Protein AF-K0EP58-F1 (afdb_monomer_lite)

Sequence (173 aa):
MACLAAGVLALSAVGYHMVEAPSSTAAATSECKDGTGKVTIKAKGDSFIGTAELTDRFTNFDDNEDCVDTGANGTSGPIKSTESADGKSCVLTAKVDKANGQAPDGAETTEAGDIEVTVPLDGGPAKAKASGKNDNGEQVTATAVINGLQMTDCTTIPTGTFTATKVNASIEK

Secondary structure (DSSP, 8-state):
---HHHHHHHHHHHHHHHHHS-TTS--SEEEEEEEEEEEEEEEETTEEEEEEEE-S-EE-TTT--EEE-TT-EEEE---EEEE-TTSSEEEEEEEEEEEESS--TTPPP---EEEEEEEETTSPPEEEEEEEE-TT-PEEEEEEEEES---SSSS----EEEEEEEEEEEEE-

Organism: Nocardia brasiliensis (strain ATCC 700358 / HUJEG-1) (NCBI:txid1133849)

pLDDT: mean 71.37, std 19.11, range [32.03, 95.62]

Radius of gyration: 15.25 Å; chains: 1; bounding box: 41×37×44 Å

Structure (mmCIF, N/CA/C/O backbone):
data_AF-K0EP58-F1
#
_entry.id   AF-K0EP58-F1
#
loop_
_atom_site.group_PDB
_atom_site.id
_atom_site.type_symbol
_atom_site.label_atom_id
_atom_site.label_alt_id
_atom_site.label_comp_id
_atom_site.label_asym_id
_atom_site.label_entity_id
_atom_site.label_seq_id
_atom_site.pdbx_PDB_ins_code
_atom_site.Cartn_x
_atom_site.Cartn_y
_atom_site.Cartn_z
_atom_site.occupancy
_atom_site.B_iso_or_equiv
_atom_site.auth_seq_id
_atom_site.auth_comp_id
_atom_site.auth_asym_id
_atom_site.auth_atom_id
_atom_site.pdbx_PDB_model_num
ATOM 1 N N . MET A 1 1 ? -10.577 -2.499 2.574 1.00 35.09 1 MET A N 1
ATOM 2 C CA . MET A 1 1 ? -9.191 -2.939 2.527 1.00 35.09 1 MET A CA 1
ATOM 3 C C . MET A 1 1 ? -8.883 -3.021 1.077 1.00 35.09 1 MET A C 1
ATOM 5 O O . MET A 1 1 ? -9.048 -4.111 0.593 1.00 35.09 1 MET A O 1
ATOM 9 N N . ALA A 1 2 ? -8.607 -1.976 0.281 1.00 35.00 2 ALA A N 1
ATOM 10 C CA . ALA A 1 2 ? -8.017 -0.634 0.403 1.00 35.00 2 ALA A CA 1
ATOM 11 C C . ALA A 1 2 ? -6.496 -0.439 0.515 1.00 35.00 2 ALA A C 1
ATOM 13 O O . ALA A 1 2 ? -6.033 0.688 0.435 1.00 35.00 2 ALA A O 1
ATOM 14 N N . CYS A 1 3 ? -5.719 -1.469 0.790 1.00 35.78 3 CYS A N 1
ATOM 15 C CA . CYS A 1 3 ? -4.555 -1.283 1.644 1.00 35.78 3 CYS A CA 1
ATOM 16 C C . CYS A 1 3 ? -3.249 -1.348 0.891 1.00 35.78 3 CYS A C 1
ATOM 18 O O . CYS A 1 3 ? -2.468 -0.403 0.859 1.00 35.78 3 CYS A O 1
ATOM 20 N N . LEU A 1 4 ? -3.018 -2.498 0.280 1.00 47.25 4 LEU A N 1
ATOM 21 C CA . LEU A 1 4 ? -1.661 -2.869 -0.082 1.00 47.25 4 LEU A CA 1
ATOM 22 C C . LEU A 1 4 ? -1.201 -2.183 -1.346 1.00 47.25 4 LEU A C 1
ATOM 24 O O . LEU A 1 4 ? -0.016 -1.978 -1.572 1.00 47.25 4 LEU A O 1
ATOM 28 N N . ALA A 1 5 ? -2.164 -1.686 -2.096 1.00 43.97 5 ALA A N 1
ATOM 29 C CA . ALA A 1 5 ? -1.843 -0.886 -3.222 1.00 43.97 5 ALA A CA 1
ATOM 30 C C . ALA A 1 5 ? -1.188 0.442 -2.830 1.00 43.97 5 ALA A C 1
ATOM 32 O O . ALA A 1 5 ? -0.241 0.767 -3.500 1.00 43.97 5 ALA A O 1
ATOM 33 N N . ALA A 1 6 ? -1.499 1.149 -1.731 1.00 40.94 6 ALA A N 1
ATOM 34 C CA . ALA A 1 6 ? -0.802 2.422 -1.433 1.00 40.94 6 ALA A CA 1
ATOM 35 C C . ALA A 1 6 ? 0.719 2.246 -1.263 1.00 40.94 6 ALA A C 1
ATOM 37 O O . ALA A 1 6 ? 1.508 3.076 -1.707 1.00 40.94 6 ALA A O 1
ATOM 38 N N . GLY A 1 7 ? 1.118 1.136 -0.637 1.00 46.09 7 GLY A N 1
ATOM 39 C CA . GLY A 1 7 ? 2.516 0.745 -0.533 1.00 46.09 7 GLY A CA 1
ATOM 40 C C . GLY A 1 7 ? 3.112 0.387 -1.896 1.00 46.09 7 GLY A C 1
ATOM 41 O O . GLY A 1 7 ? 4.194 0.860 -2.230 1.00 46.09 7 GLY A O 1
ATOM 42 N N . VAL A 1 8 ? 2.367 -0.363 -2.716 1.00 51.50 8 VAL A N 1
ATOM 43 C CA . VAL A 1 8 ? 2.734 -0.619 -4.119 1.00 51.50 8 VAL A CA 1
ATOM 44 C C . VAL A 1 8 ? 2.803 0.672 -4.928 1.00 51.50 8 VAL A C 1
ATOM 46 O O . VAL A 1 8 ? 3.648 0.758 -5.784 1.00 51.50 8 VAL A O 1
ATOM 49 N N . LEU A 1 9 ? 1.969 1.667 -4.645 1.00 48.25 9 LEU A N 1
ATOM 50 C CA . LEU A 1 9 ? 1.853 2.972 -5.297 1.00 48.25 9 LEU A CA 1
ATOM 51 C C . LEU A 1 9 ? 3.150 3.760 -5.132 1.00 48.25 9 LEU A C 1
ATOM 53 O O . LEU A 1 9 ? 3.710 4.268 -6.093 1.00 48.25 9 LEU A O 1
ATOM 57 N N . ALA A 1 10 ? 3.646 3.806 -3.899 1.00 48.66 10 ALA A N 1
ATOM 58 C CA . ALA A 1 10 ? 4.910 4.436 -3.558 1.00 48.66 10 ALA A CA 1
ATOM 59 C C . ALA A 1 10 ? 6.122 3.615 -4.045 1.00 48.66 10 ALA A C 1
ATOM 61 O O . ALA A 1 10 ? 7.096 4.199 -4.510 1.00 48.66 10 ALA A O 1
ATOM 62 N N . LEU A 1 11 ? 6.055 2.277 -4.015 1.00 47.41 11 LEU A N 1
ATOM 63 C CA . LEU A 1 11 ? 7.078 1.413 -4.624 1.00 47.41 11 LEU A CA 1
ATOM 64 C C . LEU A 1 11 ? 7.098 1.502 -6.150 1.00 47.41 11 LEU A C 1
ATOM 66 O O . LEU A 1 11 ? 8.169 1.516 -6.731 1.00 47.41 11 LEU A O 1
ATOM 70 N N . SER A 1 12 ? 5.943 1.583 -6.805 1.00 48.16 12 SER A N 1
ATOM 71 C CA . SER A 1 12 ? 5.828 1.767 -8.248 1.00 48.16 12 SER A CA 1
ATOM 72 C C . SER A 1 12 ? 6.318 3.141 -8.631 1.00 48.16 12 SER A C 1
ATOM 74 O O . SER A 1 12 ? 7.036 3.267 -9.610 1.00 48.16 12 SER A O 1
ATOM 76 N N . ALA A 1 13 ? 5.989 4.149 -7.822 1.00 44.25 13 ALA A N 1
ATOM 77 C CA . ALA A 1 13 ? 6.493 5.489 -8.003 1.00 44.25 13 ALA A CA 1
ATOM 78 C C . ALA A 1 13 ? 8.034 5.491 -7.971 1.00 44.25 13 ALA A C 1
ATOM 80 O O . ALA A 1 13 ? 8.686 5.878 -8.934 1.00 44.25 13 ALA A O 1
ATOM 81 N N . VAL A 1 14 ? 8.637 4.984 -6.900 1.00 39.69 14 VAL A N 1
ATOM 82 C CA . VAL A 1 14 ? 10.081 5.150 -6.690 1.00 39.69 14 VAL A CA 1
ATOM 83 C C . VAL A 1 14 ? 10.942 4.071 -7.336 1.00 39.69 14 VAL A C 1
ATOM 85 O O . VAL A 1 14 ? 12.072 4.351 -7.720 1.00 39.69 14 VAL A O 1
ATOM 88 N N . GLY A 1 15 ? 10.426 2.859 -7.513 1.00 36.12 15 GLY A N 1
ATOM 89 C CA . GLY A 1 15 ? 11.194 1.712 -7.997 1.00 36.12 15 GLY A CA 1
ATOM 90 C C . GLY A 1 15 ? 11.738 1.847 -9.420 1.00 36.12 15 GLY A C 1
ATOM 91 O O . GLY A 1 15 ? 12.689 1.142 -9.736 1.00 36.12 15 GLY A O 1
ATOM 92 N N . TYR A 1 16 ? 11.191 2.748 -10.248 1.00 35.59 16 TYR A N 1
ATOM 93 C CA . TYR A 1 16 ? 11.559 2.861 -11.667 1.00 35.59 16 TYR A CA 1
ATOM 94 C C . TYR A 1 16 ? 12.117 4.218 -12.068 1.00 35.59 16 TYR A C 1
ATOM 96 O O . TYR A 1 16 ? 13.207 4.272 -12.625 1.00 35.59 16 TYR A O 1
ATOM 104 N N . HIS A 1 17 ? 11.431 5.323 -11.763 1.00 35.72 17 HIS A N 1
ATOM 105 C CA . HIS A 1 17 ? 11.925 6.639 -12.182 1.00 35.72 17 HIS A CA 1
ATOM 106 C 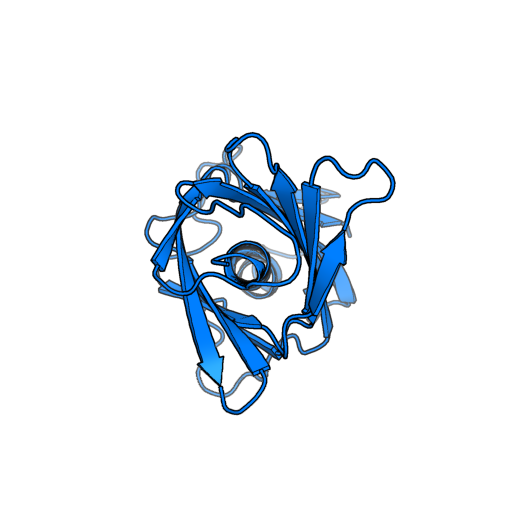C . HIS A 1 17 ? 13.222 7.035 -11.474 1.00 35.72 17 HIS A C 1
ATOM 108 O O . HIS A 1 17 ? 14.095 7.651 -12.078 1.00 35.72 17 HIS A O 1
ATOM 114 N N . MET A 1 18 ? 13.413 6.619 -10.219 1.00 34.16 18 MET A N 1
ATOM 115 C CA . MET A 1 18 ? 14.648 6.939 -9.501 1.00 34.16 18 MET A CA 1
ATOM 116 C C . MET A 1 18 ? 15.845 6.081 -9.939 1.00 34.16 18 MET A C 1
ATOM 118 O O . MET A 1 18 ? 16.967 6.398 -9.561 1.00 34.16 18 MET A O 1
ATOM 122 N N . VAL A 1 19 ? 15.640 5.045 -10.766 1.00 34.06 19 VAL A N 1
ATOM 123 C CA . VAL A 1 19 ? 16.744 4.349 -11.454 1.00 34.06 19 VAL A CA 1
ATOM 124 C C . VAL A 1 19 ? 17.352 5.250 -12.540 1.00 34.06 19 VAL A C 1
ATOM 126 O O . VAL A 1 19 ? 18.546 5.142 -12.816 1.00 34.06 19 VAL A O 1
ATOM 129 N N . GLU A 1 20 ? 16.572 6.178 -13.110 1.00 35.19 20 GLU A N 1
ATOM 130 C CA . GLU A 1 20 ? 17.067 7.166 -14.079 1.00 35.19 20 GLU A CA 1
ATOM 131 C C . GLU A 1 20 ? 17.509 8.493 -13.449 1.00 35.19 20 GLU A C 1
ATOM 133 O O . GLU A 1 20 ? 18.241 9.247 -14.097 1.00 35.19 20 GLU A O 1
ATOM 138 N N . ALA A 1 21 ? 17.140 8.779 -12.192 1.00 34.34 21 ALA A N 1
ATOM 139 C CA . ALA A 1 21 ? 17.715 9.908 -11.463 1.00 34.34 21 ALA A CA 1
ATOM 140 C C . ALA A 1 21 ? 19.247 9.733 -11.450 1.00 34.34 21 ALA A C 1
ATOM 142 O O . ALA A 1 21 ? 19.746 8.700 -10.990 1.00 34.3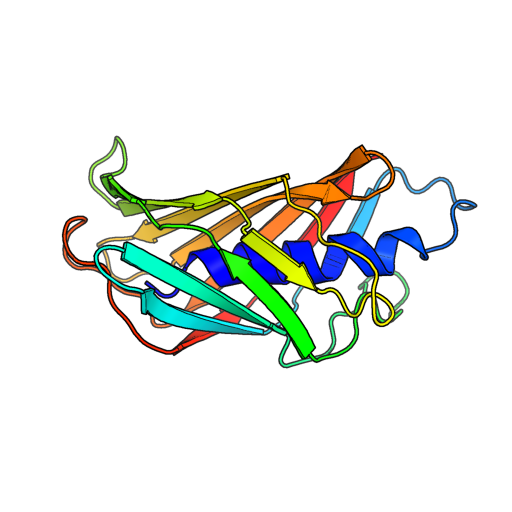4 21 ALA A O 1
ATOM 143 N N . PRO A 1 22 ? 20.008 10.681 -12.030 1.00 32.03 22 PRO A N 1
ATOM 144 C CA . PRO A 1 22 ? 21.342 10.416 -12.538 1.00 32.03 22 PRO A CA 1
ATOM 145 C C . PRO A 1 22 ? 22.222 9.871 -11.424 1.00 32.03 22 PRO A C 1
ATOM 147 O O . PRO A 1 22 ? 22.365 10.475 -10.359 1.00 32.03 22 PRO A O 1
ATOM 150 N N . SER A 1 23 ? 22.865 8.739 -11.694 1.00 36.62 23 SER A N 1
ATOM 151 C CA . SER A 1 23 ? 23.806 8.048 -10.810 1.00 36.62 23 SER A CA 1
ATOM 152 C C . SER A 1 23 ? 25.057 8.877 -10.441 1.00 36.62 23 SER A C 1
ATOM 154 O O . SER A 1 23 ? 26.086 8.308 -10.086 1.00 36.62 23 SER A O 1
ATOM 156 N N . SER A 1 24 ? 25.030 10.210 -10.558 1.00 36.41 24 SER A N 1
ATOM 157 C CA . SER A 1 24 ? 26.191 11.095 -10.461 1.00 36.41 24 SER A CA 1
ATOM 158 C C . SER A 1 24 ? 26.151 12.141 -9.343 1.00 36.41 24 SER A C 1
ATOM 160 O O . SER A 1 24 ? 27.082 12.939 -9.265 1.00 36.41 24 SER A O 1
ATOM 162 N N . THR A 1 25 ? 25.170 12.154 -8.441 1.00 36.50 25 THR A N 1
ATOM 163 C CA . THR A 1 25 ? 25.241 13.003 -7.236 1.00 36.50 25 THR A CA 1
ATOM 164 C C . THR A 1 25 ? 25.089 12.173 -5.966 1.00 36.50 25 THR A C 1
ATOM 166 O O . THR A 1 25 ? 24.187 11.355 -5.812 1.00 36.50 25 THR A O 1
ATOM 169 N N . ALA A 1 26 ? 26.048 12.359 -5.061 1.00 34.53 26 ALA A N 1
ATOM 170 C CA . ALA A 1 26 ? 26.280 11.612 -3.828 1.00 34.53 26 ALA A CA 1
ATOM 171 C C . ALA A 1 26 ? 25.214 11.830 -2.730 1.00 34.53 26 ALA A C 1
ATOM 173 O O . ALA A 1 26 ? 25.544 11.860 -1.544 1.00 34.53 26 ALA A O 1
ATOM 174 N N . ALA A 1 27 ? 23.944 11.999 -3.098 1.00 38.75 27 ALA A N 1
ATOM 175 C CA . ALA A 1 27 ? 22.856 11.913 -2.141 1.00 38.75 27 ALA A CA 1
ATOM 176 C C . ALA A 1 27 ? 22.688 10.435 -1.757 1.00 38.75 27 ALA A C 1
ATOM 178 O O . ALA A 1 27 ? 22.380 9.593 -2.603 1.00 38.75 27 ALA A O 1
ATOM 179 N N . ALA A 1 28 ? 22.965 10.120 -0.488 1.00 47.16 28 ALA A N 1
ATOM 180 C CA . ALA A 1 28 ? 22.816 8.776 0.079 1.00 47.16 28 ALA A CA 1
ATOM 181 C C . ALA A 1 28 ? 21.362 8.280 0.028 1.00 47.16 28 ALA A C 1
ATOM 183 O O . ALA A 1 28 ? 21.108 7.079 0.085 1.00 47.16 28 ALA A O 1
ATOM 184 N N . THR A 1 29 ? 20.424 9.215 -0.099 1.00 54.34 29 THR A N 1
ATOM 185 C CA . THR A 1 29 ? 19.000 8.954 -0.203 1.00 54.34 29 THR A CA 1
ATOM 186 C C . THR A 1 29 ? 18.368 9.919 -1.188 1.00 54.34 29 THR A C 1
ATOM 188 O O . THR A 1 29 ? 18.637 11.120 -1.131 1.00 54.34 29 THR A O 1
ATOM 191 N N . SER A 1 30 ? 17.491 9.405 -2.039 1.00 62.53 30 SER A N 1
ATOM 192 C CA . SER A 1 30 ? 16.540 10.223 -2.790 1.00 62.53 30 SER A CA 1
ATOM 193 C C . SER A 1 30 ? 15.173 10.031 -2.145 1.00 62.53 30 SER A C 1
ATOM 195 O O . SER A 1 30 ? 14.765 8.888 -1.920 1.00 62.53 30 SER A O 1
ATOM 197 N N . GLU A 1 31 ? 14.487 11.121 -1.800 1.00 71.44 31 GLU A N 1
ATOM 198 C CA . GLU A 1 31 ? 13.183 11.091 -1.135 1.00 71.44 31 GLU A CA 1
ATOM 199 C C . GLU A 1 31 ? 12.137 11.833 -1.965 1.00 71.44 31 GLU A C 1
ATOM 201 O O . GLU A 1 31 ? 12.318 12.983 -2.344 1.00 71.44 31 GLU A O 1
ATOM 206 N N . CYS A 1 32 ? 10.999 11.191 -2.178 1.00 71.94 32 CYS A N 1
ATOM 207 C CA . CYS A 1 32 ? 9.824 11.779 -2.800 1.00 71.94 32 CYS A CA 1
ATOM 208 C C . CYS A 1 32 ? 8.717 11.840 -1.753 1.00 71.94 32 CYS A C 1
ATOM 210 O O . CYS A 1 32 ? 8.492 10.857 -1.035 1.00 71.94 32 CYS A O 1
ATOM 212 N N . LYS A 1 33 ? 8.046 12.987 -1.619 1.00 77.94 33 LYS A N 1
ATOM 213 C CA . LYS A 1 33 ? 7.126 13.237 -0.502 1.00 77.94 33 LYS A CA 1
ATOM 214 C C . LYS A 1 33 ? 5.779 13.787 -0.947 1.00 77.94 33 LYS A C 1
ATOM 216 O O . LYS A 1 33 ? 5.649 14.406 -1.993 1.00 77.94 33 LYS A O 1
ATOM 221 N N . ASP A 1 34 ? 4.782 13.534 -0.107 1.00 77.19 34 ASP A N 1
ATOM 222 C CA . ASP A 1 34 ? 3.412 14.046 -0.186 1.00 77.19 34 ASP A CA 1
ATOM 223 C C . ASP A 1 34 ? 2.656 13.779 -1.495 1.00 77.19 34 ASP A C 1
ATOM 225 O O . ASP A 1 34 ? 1.755 14.526 -1.873 1.00 77.19 34 ASP A O 1
ATOM 229 N N . GLY A 1 35 ? 2.928 12.642 -2.134 1.00 76.69 35 GLY A N 1
ATOM 230 C CA . GLY A 1 35 ? 2.120 12.168 -3.250 1.00 76.69 35 GLY A CA 1
ATOM 231 C C . GLY A 1 35 ? 0.684 11.836 -2.831 1.00 76.69 35 GLY A C 1
ATOM 232 O O . GLY A 1 35 ? 0.375 11.557 -1.658 1.00 76.69 35 GLY A O 1
ATOM 233 N N . THR A 1 36 ? -0.203 11.814 -3.820 1.00 82.06 36 THR A N 1
ATOM 234 C CA . THR A 1 36 ? -1.595 11.388 -3.669 1.00 82.06 36 THR A CA 1
ATOM 235 C C . THR A 1 36 ? -1.909 10.288 -4.673 1.00 82.06 36 THR A C 1
ATOM 237 O O . THR A 1 36 ? -1.373 10.222 -5.781 1.00 82.06 36 THR A O 1
ATOM 240 N N . GLY A 1 37 ? -2.800 9.390 -4.281 1.00 83.06 37 GLY A N 1
ATOM 241 C CA . GLY A 1 37 ? -3.192 8.298 -5.146 1.00 83.06 37 GLY A CA 1
ATOM 242 C C . GLY A 1 37 ? -4.514 7.682 -4.757 1.00 83.06 37 GLY A C 1
ATOM 243 O O . GLY A 1 37 ? -5.150 8.021 -3.755 1.00 83.06 37 GLY A O 1
ATOM 244 N N . LYS A 1 38 ? -4.916 6.711 -5.561 1.00 84.88 38 LYS A N 1
ATOM 245 C CA . LYS A 1 38 ? -6.058 5.851 -5.300 1.00 84.88 38 LYS A CA 1
ATOM 246 C C . LYS A 1 38 ? -5.580 4.445 -5.041 1.00 84.88 38 LYS A C 1
ATOM 248 O O . LYS A 1 38 ? -4.737 3.905 -5.749 1.00 84.88 38 LYS A O 1
ATOM 253 N N . VAL A 1 39 ? -6.201 3.826 -4.053 1.00 82.81 39 VAL A N 1
ATOM 254 C CA . VAL A 1 39 ? -6.090 2.398 -3.829 1.00 82.81 39 VAL A CA 1
ATOM 255 C C . VAL A 1 39 ? -7.434 1.755 -4.031 1.00 82.81 39 VAL A C 1
ATOM 257 O O . VAL A 1 39 ? -8.403 2.119 -3.381 1.00 82.81 39 VAL A O 1
ATOM 260 N N . THR A 1 40 ? -7.475 0.733 -4.864 1.00 84.94 40 THR A N 1
ATOM 261 C CA . THR A 1 40 ? -8.633 -0.130 -5.024 1.00 84.94 40 THR A CA 1
ATOM 262 C C . THR A 1 40 ? -8.322 -1.512 -4.484 1.00 84.94 40 THR A C 1
ATOM 264 O O . THR A 1 40 ? -7.229 -2.027 -4.692 1.00 84.94 40 THR A O 1
ATOM 267 N N . ILE A 1 41 ? -9.285 -2.140 -3.812 1.00 80.62 41 ILE A N 1
ATOM 268 C CA . ILE A 1 41 ? -9.255 -3.584 -3.579 1.00 80.62 41 ILE A CA 1
ATOM 269 C C . ILE A 1 41 ? -10.520 -4.244 -4.055 1.00 80.62 41 ILE A C 1
ATOM 271 O O . ILE A 1 41 ? -11.635 -3.758 -3.863 1.00 80.62 41 ILE A O 1
ATOM 275 N N . LYS A 1 42 ? -10.286 -5.414 -4.630 1.00 85.38 42 LYS A N 1
ATOM 276 C CA . LYS A 1 42 ? -11.275 -6.302 -5.193 1.00 85.38 42 LYS A CA 1
ATOM 277 C C . LYS A 1 42 ? -10.969 -7.740 -4.796 1.00 85.38 42 LYS A C 1
ATOM 279 O O . LYS A 1 42 ? -9.816 -8.105 -4.552 1.00 85.38 42 LYS A O 1
ATOM 284 N N . ALA A 1 43 ? -12.018 -8.550 -4.767 1.00 85.69 43 ALA A N 1
ATOM 285 C CA . ALA A 1 43 ? -11.874 -9.994 -4.725 1.00 85.69 43 ALA A CA 1
ATOM 286 C C . ALA A 1 43 ? -11.257 -10.497 -6.044 1.00 85.69 43 ALA A C 1
ATOM 288 O O . ALA A 1 43 ? -11.528 -9.964 -7.124 1.00 85.69 43 ALA A O 1
ATOM 289 N N . LYS A 1 44 ? -10.427 -11.531 -5.946 1.00 83.62 44 LYS A N 1
ATOM 290 C CA . LYS A 1 44 ? -9.841 -12.299 -7.047 1.00 83.62 44 LYS A CA 1
ATOM 291 C C . LYS A 1 44 ? -9.878 -13.771 -6.633 1.00 83.62 44 LYS A C 1
ATOM 293 O O . LYS A 1 44 ? -8.988 -14.244 -5.931 1.00 83.62 44 LYS A O 1
ATOM 298 N N . GLY A 1 45 ? -10.933 -14.471 -7.050 1.00 86.56 45 GLY A N 1
ATOM 299 C CA . GLY A 1 45 ? -11.235 -15.819 -6.557 1.00 86.56 45 GLY A CA 1
ATOM 300 C C . GLY A 1 45 ? -11.508 -15.803 -5.051 1.00 86.56 45 GLY A C 1
ATOM 301 O O . GLY A 1 45 ? -12.197 -14.909 -4.567 1.00 86.56 45 GLY A O 1
ATOM 302 N N . ASP A 1 46 ? -10.899 -16.739 -4.324 1.00 86.06 46 ASP A N 1
ATOM 303 C CA . ASP A 1 46 ? -11.007 -16.861 -2.860 1.00 86.06 46 ASP A CA 1
ATOM 304 C C . ASP A 1 46 ? -10.071 -15.905 -2.095 1.00 86.06 46 ASP A C 1
ATOM 306 O O . ASP A 1 46 ? -9.892 -16.012 -0.884 1.00 86.06 46 ASP A O 1
ATOM 310 N N . SER A 1 47 ? -9.404 -14.994 -2.804 1.00 86.44 47 SER A N 1
ATOM 311 C CA . SER A 1 47 ? -8.438 -14.045 -2.251 1.00 86.44 47 SER A CA 1
ATOM 312 C C . SER A 1 47 ? -8.825 -12.606 -2.572 1.00 86.44 47 SER A C 1
ATOM 314 O O . SER A 1 47 ? -9.674 -12.336 -3.418 1.00 86.44 47 SER A O 1
ATOM 316 N N . PHE A 1 48 ? -8.155 -11.658 -1.927 1.00 84.25 48 PHE A N 1
ATOM 317 C CA . PHE A 1 48 ? -8.240 -10.238 -2.256 1.00 84.25 48 PHE A CA 1
ATOM 318 C C . PHE A 1 48 ? -6.908 -9.764 -2.824 1.00 84.25 48 PHE A C 1
ATOM 320 O O . PHE A 1 48 ? -5.864 -10.305 -2.463 1.00 84.25 48 PHE A O 1
ATOM 327 N N . ILE A 1 49 ? -6.955 -8.759 -3.698 1.00 83.94 49 ILE A N 1
ATOM 328 C CA . ILE A 1 49 ? -5.775 -8.066 -4.234 1.00 83.94 49 ILE A CA 1
ATOM 329 C C . ILE A 1 49 ? -5.997 -6.557 -4.218 1.00 83.94 49 ILE A C 1
ATOM 331 O O . ILE A 1 49 ? -7.133 -6.095 -4.359 1.00 83.94 49 ILE A O 1
ATOM 335 N N . GLY A 1 50 ? -4.921 -5.786 -4.093 1.00 82.62 50 GLY A N 1
ATOM 336 C CA . GLY A 1 50 ? -4.969 -4.337 -4.229 1.00 82.62 50 GLY A CA 1
ATOM 337 C C . GLY A 1 50 ? -4.304 -3.821 -5.474 1.00 82.62 50 GLY A C 1
ATOM 338 O O . GLY A 1 50 ? -3.284 -4.349 -5.883 1.00 82.62 50 GLY A O 1
ATOM 339 N N . THR A 1 51 ? -4.903 -2.787 -6.057 1.00 82.69 51 THR A N 1
ATOM 340 C CA . THR A 1 51 ? -4.369 -2.028 -7.184 1.00 82.69 51 THR A CA 1
ATOM 341 C C . THR A 1 51 ? -4.267 -0.556 -6.829 1.00 82.69 51 THR A C 1
ATOM 343 O O . THR A 1 51 ? -5.139 -0.009 -6.154 1.00 82.69 51 THR A O 1
ATOM 346 N N . ALA A 1 52 ? -3.179 0.063 -7.236 1.00 79.81 52 ALA A N 1
ATOM 347 C CA . ALA A 1 52 ? -2.743 1.367 -6.784 1.00 79.81 52 ALA A CA 1
ATOM 348 C C . ALA A 1 52 ? -2.508 2.260 -7.981 1.00 79.81 52 ALA A C 1
ATOM 350 O O . ALA A 1 52 ? -2.011 1.744 -8.967 1.00 79.81 52 ALA A O 1
ATOM 351 N N . GLU A 1 53 ? -2.799 3.550 -7.895 1.00 80.38 53 GLU A N 1
ATOM 352 C CA . GLU A 1 53 ? -2.502 4.496 -8.971 1.00 80.38 53 GLU A CA 1
ATOM 353 C C . GLU A 1 53 ? -2.229 5.892 -8.409 1.00 80.38 53 GLU A C 1
ATOM 355 O O . GLU A 1 53 ? -3.007 6.380 -7.581 1.00 80.38 53 GLU A O 1
ATOM 360 N N . LEU A 1 54 ? -1.132 6.530 -8.829 1.00 75.19 54 LEU A N 1
ATOM 361 C CA . LEU A 1 54 ? -0.826 7.921 -8.486 1.00 75.19 54 LEU A CA 1
ATOM 362 C C . LEU A 1 54 ? -1.775 8.816 -9.271 1.00 75.19 54 LEU A C 1
ATOM 364 O O . LEU A 1 54 ? -1.839 8.734 -10.498 1.00 75.19 54 LEU A O 1
ATOM 368 N N . THR A 1 55 ? -2.518 9.658 -8.558 1.00 75.62 55 THR A N 1
ATOM 369 C CA . THR A 1 55 ? -3.524 10.532 -9.171 1.00 75.62 55 THR A CA 1
ATOM 370 C C . THR A 1 55 ? -3.017 11.934 -9.427 1.00 75.62 55 THR A C 1
ATOM 372 O O . THR A 1 55 ? -3.467 12.551 -10.386 1.00 75.62 55 THR A O 1
ATOM 375 N N . ASP A 1 56 ? -2.088 12.408 -8.601 1.00 69.50 56 ASP A N 1
ATOM 376 C CA . ASP A 1 56 ? -1.396 13.674 -8.813 1.00 69.50 56 ASP A CA 1
ATOM 377 C C . ASP A 1 56 ? 0.103 13.423 -8.973 1.00 69.50 56 ASP A C 1
ATOM 379 O O . ASP A 1 56 ? 0.611 12.341 -8.655 1.00 69.50 56 ASP A O 1
ATOM 383 N N . ARG A 1 57 ? 0.802 14.429 -9.505 1.00 63.09 57 ARG A N 1
ATOM 384 C CA . ARG A 1 57 ? 2.253 14.379 -9.675 1.00 63.09 57 ARG A CA 1
ATOM 385 C C . ARG A 1 57 ? 2.945 14.232 -8.333 1.00 63.09 57 ARG A C 1
ATOM 387 O O . ARG A 1 57 ? 2.533 14.818 -7.332 1.00 63.09 57 ARG A O 1
ATOM 394 N N . PHE A 1 58 ? 4.014 13.454 -8.348 1.00 61.38 58 PHE A N 1
ATOM 395 C CA . PHE A 1 58 ? 4.842 13.199 -7.190 1.00 61.38 58 PHE A CA 1
ATOM 396 C C . PHE A 1 58 ? 6.130 13.996 -7.364 1.00 61.38 58 PHE A C 1
ATOM 398 O O . PHE A 1 58 ? 6.961 13.632 -8.187 1.00 61.38 58 PHE A O 1
ATOM 405 N N . THR A 1 59 ? 6.275 15.110 -6.653 1.00 58.50 59 THR A N 1
ATOM 406 C CA . THR A 1 59 ? 7.447 15.993 -6.763 1.00 58.50 59 THR A CA 1
ATOM 407 C C . THR A 1 59 ? 8.420 15.743 -5.616 1.00 58.50 59 THR A C 1
ATOM 409 O O . THR A 1 59 ? 8.002 15.555 -4.469 1.00 58.50 59 THR A O 1
ATOM 412 N N . ASN A 1 60 ? 9.720 15.776 -5.899 1.00 57.66 60 ASN A N 1
ATOM 413 C CA . ASN A 1 60 ? 10.740 15.907 -4.866 1.00 57.66 60 ASN A CA 1
ATOM 414 C C . ASN A 1 60 ? 10.669 17.337 -4.298 1.00 57.66 60 ASN A C 1
ATOM 416 O O . ASN A 1 60 ? 10.608 18.310 -5.046 1.00 57.66 60 ASN A O 1
ATOM 420 N N . PHE A 1 61 ? 10.616 17.484 -2.972 1.00 52.28 61 PHE A N 1
ATOM 421 C CA . PHE A 1 61 ? 10.508 18.804 -2.336 1.00 52.28 61 PHE A CA 1
ATOM 422 C C . PHE A 1 61 ? 11.790 19.632 -2.457 1.00 52.28 61 PHE A C 1
ATOM 424 O O . PHE A 1 61 ? 11.710 20.861 -2.426 1.00 52.28 61 PHE A O 1
ATOM 431 N N . ASP A 1 62 ? 12.951 18.979 -2.544 1.00 57.41 62 ASP A N 1
ATOM 432 C CA . ASP A 1 62 ? 14.242 19.659 -2.411 1.00 57.41 62 ASP A CA 1
ATOM 433 C C . ASP A 1 62 ? 14.640 20.421 -3.684 1.00 57.41 62 ASP A C 1
ATOM 435 O O . ASP A 1 62 ? 1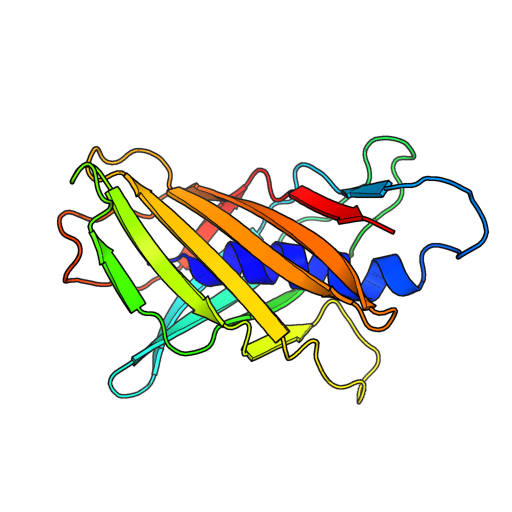5.258 21.484 -3.612 1.00 57.41 62 ASP A O 1
ATOM 439 N N . ASP A 1 63 ? 14.246 19.915 -4.847 1.00 57.62 63 ASP A N 1
ATOM 440 C CA . ASP A 1 63 ? 14.565 20.462 -6.168 1.00 57.62 63 ASP A CA 1
ATOM 441 C C . ASP A 1 63 ? 13.312 20.755 -7.015 1.00 57.62 63 ASP A C 1
ATOM 443 O O . ASP A 1 63 ? 13.423 21.359 -8.083 1.00 57.62 63 ASP A O 1
ATOM 447 N N . ASN A 1 64 ? 12.113 20.420 -6.514 1.00 56.03 64 ASN A N 1
ATOM 448 C CA . ASN A 1 64 ? 10.842 20.552 -7.230 1.00 56.03 64 ASN A CA 1
ATOM 449 C C . ASN A 1 64 ? 10.868 19.831 -8.592 1.00 56.03 64 ASN A C 1
ATOM 451 O O . ASN A 1 64 ? 10.131 20.205 -9.510 1.00 56.03 64 ASN A O 1
ATOM 455 N N . GLU A 1 65 ? 11.731 18.818 -8.722 1.00 59.53 65 GLU A N 1
ATOM 456 C CA . GLU A 1 65 ? 11.753 17.923 -9.867 1.00 59.53 65 GLU A CA 1
ATOM 457 C C . GLU A 1 65 ? 10.638 16.885 -9.712 1.00 59.53 65 GLU A C 1
ATOM 459 O O . GLU A 1 65 ? 10.319 16.421 -8.610 1.00 59.53 65 GLU A O 1
ATOM 464 N N . ASP A 1 66 ? 9.994 16.550 -10.829 1.00 57.44 66 ASP A N 1
ATOM 465 C CA . ASP A 1 66 ? 8.990 15.495 -10.861 1.00 57.44 66 ASP A CA 1
ATOM 466 C C . ASP A 1 66 ? 9.711 14.168 -10.559 1.00 57.44 66 ASP A C 1
ATOM 468 O O . ASP A 1 66 ? 10.489 13.674 -11.372 1.00 57.44 66 ASP A O 1
ATOM 472 N N . CYS A 1 67 ? 9.466 13.583 -9.381 1.00 61.31 67 CYS A N 1
ATOM 473 C CA . CYS A 1 67 ? 9.935 12.234 -9.085 1.00 61.31 67 CYS A CA 1
ATOM 474 C C . CYS A 1 67 ? 9.268 11.236 -10.021 1.00 61.31 67 CYS A C 1
ATOM 476 O O . CYS A 1 67 ? 9.905 10.292 -10.479 1.00 61.31 67 CYS A O 1
ATOM 478 N N . VAL A 1 68 ? 7.950 11.394 -10.199 1.00 60.66 68 VAL A N 1
ATOM 479 C CA . VAL A 1 68 ? 7.101 10.459 -10.934 1.00 60.66 68 VAL A CA 1
ATOM 480 C C . VAL A 1 68 ? 5.886 11.167 -11.502 1.00 60.66 68 VAL A C 1
ATOM 482 O O . VAL A 1 68 ? 5.173 11.892 -10.797 1.00 60.66 68 VAL A O 1
ATOM 485 N N . ASP A 1 69 ? 5.608 10.871 -12.765 1.00 59.53 69 ASP A N 1
ATOM 486 C CA . ASP A 1 69 ? 4.395 11.304 -13.435 1.00 59.53 69 ASP A CA 1
ATOM 487 C C . ASP A 1 69 ? 3.148 10.554 -12.938 1.00 59.53 69 ASP A C 1
ATOM 489 O O . ASP A 1 69 ? 3.180 9.430 -12.431 1.00 59.53 69 ASP A O 1
ATOM 493 N N . THR A 1 70 ? 1.988 11.181 -13.123 1.00 67.44 70 THR A N 1
ATOM 494 C CA . THR A 1 70 ? 0.685 10.560 -12.842 1.00 67.44 70 THR A CA 1
ATOM 495 C C . THR A 1 70 ? 0.528 9.218 -13.564 1.00 67.44 70 THR A C 1
ATOM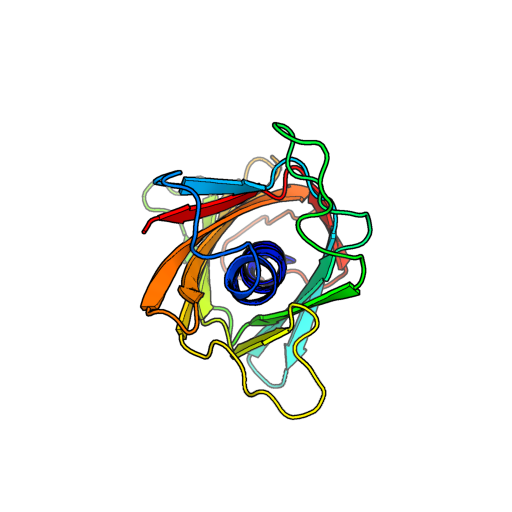 497 O O . THR A 1 70 ? 0.998 9.053 -14.690 1.00 67.44 70 THR A O 1
ATOM 500 N N . GLY A 1 71 ? -0.189 8.270 -12.956 1.00 65.06 71 GLY A N 1
ATOM 501 C CA . GLY A 1 71 ? -0.483 6.966 -13.561 1.00 65.06 71 GLY A CA 1
ATOM 502 C C . GLY A 1 71 ? 0.486 5.839 -13.193 1.00 65.06 71 GLY A C 1
ATOM 503 O O . GLY A 1 71 ? 0.192 4.682 -13.511 1.00 65.06 71 GLY A O 1
ATOM 504 N N . ALA A 1 72 ? 1.582 6.124 -12.476 1.00 69.62 72 ALA A N 1
ATOM 505 C CA . ALA A 1 72 ? 2.365 5.071 -11.832 1.00 69.62 72 ALA A CA 1
ATOM 506 C C . ALA A 1 72 ? 1.453 4.238 -10.926 1.00 69.62 72 ALA A C 1
ATOM 508 O O . ALA A 1 72 ? 0.659 4.770 -10.143 1.00 69.62 72 ALA A O 1
ATOM 509 N N . ASN A 1 73 ? 1.521 2.925 -11.084 1.00 75.56 73 ASN A N 1
ATOM 510 C CA . ASN A 1 73 ? 0.540 2.015 -10.531 1.00 75.56 73 ASN A CA 1
ATOM 511 C C . ASN A 1 73 ? 1.164 0.693 -10.118 1.00 75.56 73 ASN A C 1
ATOM 513 O O . ASN A 1 73 ? 2.270 0.344 -10.509 1.00 75.56 73 ASN A O 1
ATOM 517 N N . GLY A 1 74 ? 0.414 -0.106 -9.377 1.00 77.12 74 GLY A N 1
ATOM 518 C CA . GLY A 1 74 ? 0.770 -1.508 -9.266 1.00 77.12 74 GLY A CA 1
ATOM 519 C C . GLY A 1 74 ? -0.261 -2.333 -8.537 1.00 77.12 74 GLY A C 1
ATOM 520 O O . GLY A 1 74 ? -1.306 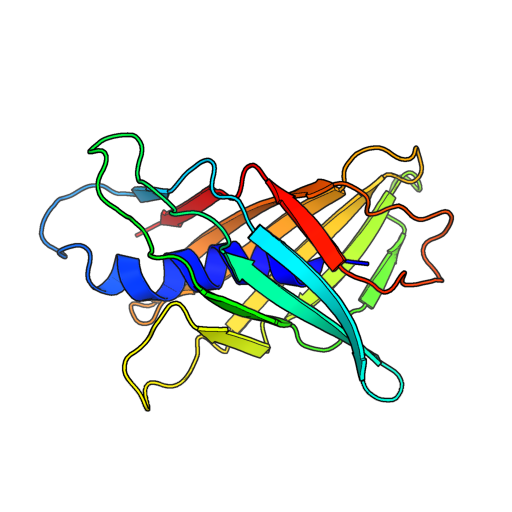-1.840 -8.117 1.00 77.12 74 GLY A O 1
ATOM 521 N N . THR A 1 75 ? 0.025 -3.622 -8.443 1.00 79.88 75 THR A N 1
ATOM 522 C CA . THR A 1 75 ? -0.845 -4.658 -7.916 1.00 79.88 75 THR A CA 1
ATOM 523 C C . THR A 1 75 ? -0.141 -5.444 -6.813 1.00 79.88 75 THR A C 1
ATOM 525 O O . THR A 1 75 ? 1.044 -5.756 -6.908 1.00 79.88 75 THR A O 1
ATOM 528 N N . SER A 1 76 ? -0.877 -5.789 -5.761 1.00 80.81 76 SER A N 1
ATOM 529 C CA . SER A 1 76 ? -0.420 -6.720 -4.734 1.00 80.81 76 SER A CA 1
ATOM 530 C C . SER A 1 76 ? -0.804 -8.158 -5.076 1.00 80.81 76 SER A C 1
ATOM 532 O O . SER A 1 76 ? -1.829 -8.420 -5.710 1.00 80.81 76 SER A O 1
ATOM 534 N N . GLY A 1 77 ? -0.048 -9.098 -4.525 1.00 83.19 77 GLY A N 1
ATOM 535 C CA . GLY A 1 77 ? -0.456 -10.486 -4.403 1.00 83.19 77 GLY A CA 1
ATOM 536 C C . GLY A 1 77 ? -1.610 -10.661 -3.403 1.00 83.19 77 GLY A C 1
ATOM 537 O O . GLY A 1 77 ? -2.201 -9.674 -2.937 1.00 83.19 77 GLY A O 1
ATOM 538 N N . PRO A 1 78 ? -1.931 -11.922 -3.059 1.00 86.50 78 PRO A N 1
ATOM 539 C CA . PRO A 1 78 ? -2.985 -12.250 -2.110 1.00 86.50 78 PRO A CA 1
ATOM 540 C C . PRO A 1 78 ? -2.771 -11.585 -0.754 1.00 86.50 78 PRO A C 1
ATOM 542 O O . PRO A 1 78 ? -1.678 -11.621 -0.185 1.00 86.50 78 PRO A O 1
ATOM 545 N N . ILE A 1 79 ? -3.848 -11.012 -0.236 1.00 85.44 79 ILE A N 1
ATOM 546 C CA . ILE A 1 79 ? -3.840 -10.242 1.001 1.00 85.44 79 ILE A CA 1
ATOM 547 C C . ILE A 1 79 ? -4.187 -11.138 2.178 1.00 85.44 79 ILE A C 1
ATOM 549 O O . ILE A 1 79 ? -5.181 -11.863 2.146 1.00 85.44 79 ILE A O 1
ATOM 553 N N . LYS A 1 80 ? -3.397 -11.031 3.243 1.00 89.12 80 LYS A N 1
ATOM 554 C CA . LYS A 1 80 ? -3.659 -11.660 4.535 1.00 89.12 80 LYS A CA 1
ATOM 555 C C . LYS A 1 80 ? -3.994 -10.593 5.561 1.00 89.12 80 LYS A C 1
ATOM 557 O O . LYS A 1 80 ? -3.386 -9.530 5.553 1.00 89.12 80 LYS A O 1
ATOM 562 N N . SER A 1 81 ? -4.939 -10.900 6.442 1.00 91.62 81 SER A N 1
ATOM 563 C CA . SER A 1 81 ? -5.335 -10.042 7.555 1.00 91.62 81 SER A CA 1
ATOM 564 C C . SER A 1 81 ? -5.071 -10.759 8.867 1.00 91.62 81 SER A C 1
ATOM 566 O O . SER A 1 81 ? -5.438 -11.924 9.025 1.00 91.62 81 SER A O 1
ATOM 568 N N . THR A 1 82 ? -4.426 -10.066 9.794 1.00 93.19 82 THR A N 1
ATOM 569 C CA . THR A 1 82 ? -4.132 -10.552 11.142 1.00 93.19 82 THR A CA 1
ATOM 570 C C . THR A 1 82 ? -4.376 -9.439 12.143 1.00 93.19 82 THR A C 1
ATOM 572 O O . THR A 1 82 ? -4.132 -8.274 11.844 1.00 93.19 82 THR A O 1
ATOM 575 N N . GLU A 1 83 ? -4.836 -9.778 13.337 1.00 94.88 83 GLU A N 1
ATOM 576 C CA . GLU A 1 83 ? -4.929 -8.814 14.432 1.00 94.88 83 GLU A CA 1
ATOM 577 C C . GLU A 1 83 ? -3.529 -8.388 14.892 1.00 94.88 83 GLU A C 1
ATOM 579 O O . GLU A 1 83 ? -2.599 -9.199 14.918 1.00 94.88 83 GLU A O 1
ATOM 584 N N . SER A 1 84 ? -3.355 -7.103 15.204 1.00 93.94 84 SER A N 1
ATOM 585 C CA . SER A 1 84 ? -2.114 -6.607 15.792 1.00 93.94 84 SER A CA 1
ATOM 586 C C . SER A 1 84 ? -1.901 -7.211 17.180 1.00 93.94 84 SER A C 1
ATOM 588 O O . SER A 1 84 ? -2.846 -7.583 17.871 1.00 93.94 84 SER A O 1
ATOM 590 N N . ALA A 1 85 ? -0.648 -7.267 17.634 1.00 92.56 85 ALA A N 1
ATOM 591 C CA . ALA A 1 85 ? -0.317 -7.837 18.943 1.00 92.56 85 ALA A CA 1
ATOM 592 C C . ALA A 1 85 ? -1.013 -7.130 20.125 1.00 92.56 85 ALA A C 1
ATOM 594 O O . ALA A 1 85 ? -1.172 -7.722 21.188 1.00 92.56 85 ALA A O 1
ATOM 595 N N . ASP A 1 86 ? -1.414 -5.868 19.952 1.00 93.19 86 ASP A N 1
ATOM 596 C CA . ASP A 1 86 ? -2.140 -5.084 20.953 1.00 93.19 86 ASP A CA 1
ATOM 597 C C . ASP A 1 86 ? -3.673 -5.150 20.815 1.00 93.19 86 ASP A C 1
ATOM 599 O O . ASP A 1 86 ? -4.369 -4.545 21.630 1.00 93.19 86 ASP A O 1
ATOM 603 N N . GLY A 1 87 ? -4.199 -5.849 19.802 1.00 92.50 87 GLY A N 1
ATOM 604 C CA . GLY A 1 87 ? -5.633 -5.993 19.534 1.00 92.50 87 GLY A CA 1
ATOM 605 C C . GLY A 1 87 ? -6.356 -4.710 19.113 1.00 92.50 87 GLY A C 1
ATOM 606 O O . GLY A 1 87 ? -7.583 -4.658 19.090 1.00 92.50 87 GLY A O 1
ATOM 607 N N . LYS A 1 88 ? -5.621 -3.631 18.815 1.00 95.00 88 LYS A N 1
ATOM 608 C CA . LYS A 1 88 ? -6.206 -2.316 18.487 1.00 95.00 88 LYS A CA 1
ATOM 609 C C . LYS A 1 88 ? -6.276 -2.040 16.996 1.00 95.00 88 LYS A C 1
ATOM 611 O O . LYS A 1 88 ? -6.821 -1.020 16.577 1.00 95.00 88 LYS A O 1
ATOM 616 N N . SER A 1 89 ? -5.650 -2.880 16.190 1.00 95.62 89 SER A N 1
ATOM 617 C CA . SER A 1 89 ? -5.538 -2.695 14.754 1.00 95.62 89 SER A CA 1
ATOM 618 C C . SER A 1 89 ? -5.569 -4.040 14.050 1.00 95.62 89 SER A C 1
ATOM 620 O O . SER A 1 89 ? -5.308 -5.089 14.633 1.00 95.62 89 SER A O 1
ATOM 622 N N . CYS A 1 90 ? -5.825 -3.996 12.755 1.00 93.25 90 CYS A N 1
ATOM 623 C CA . CYS A 1 90 ? -5.591 -5.123 11.876 1.00 93.25 90 CYS A CA 1
ATOM 624 C C . CYS A 1 90 ? -4.397 -4.815 10.987 1.00 93.25 90 CYS A C 1
ATOM 626 O O . CYS A 1 90 ? -4.295 -3.732 10.409 1.00 93.25 90 CYS A O 1
ATOM 628 N N . VAL A 1 91 ? -3.489 -5.774 10.902 1.00 92.25 91 VAL A N 1
ATOM 629 C CA . VAL A 1 91 ? -2.298 -5.727 10.067 1.00 92.25 91 VAL A CA 1
ATOM 630 C C . VAL A 1 91 ? -2.565 -6.551 8.823 1.00 92.25 91 VAL A C 1
ATOM 632 O O . VAL A 1 91 ? -2.915 -7.731 8.893 1.00 92.25 91 VAL A O 1
ATOM 635 N N . LEU A 1 92 ? -2.410 -5.908 7.676 1.00 90.19 92 LEU A N 1
ATOM 636 C CA . LEU A 1 92 ? -2.680 -6.490 6.377 1.00 90.19 92 LEU A CA 1
ATOM 637 C C . LEU A 1 92 ? -1.375 -6.640 5.632 1.00 90.19 92 LEU A C 1
ATOM 639 O O . LEU A 1 92 ? -0.678 -5.652 5.418 1.00 90.19 92 LEU A O 1
ATOM 643 N N . THR A 1 93 ? -1.065 -7.861 5.226 1.00 89.12 93 THR A N 1
ATOM 644 C CA . THR A 1 93 ? 0.202 -8.186 4.574 1.00 89.12 93 THR A CA 1
ATOM 645 C C . THR A 1 93 ? -0.029 -8.791 3.201 1.00 89.12 93 THR A C 1
ATOM 647 O O . THR A 1 93 ? -0.977 -9.548 2.984 1.00 89.12 93 THR A O 1
ATOM 650 N N . ALA A 1 94 ? 0.821 -8.426 2.248 1.00 85.31 94 ALA A N 1
ATOM 651 C CA . ALA A 1 94 ? 0.885 -9.043 0.931 1.00 85.31 94 ALA A CA 1
ATOM 652 C C . ALA A 1 94 ? 2.263 -8.798 0.325 1.00 85.31 94 ALA A C 1
ATOM 654 O O . ALA A 1 94 ? 3.040 -7.970 0.801 1.00 85.31 94 ALA A O 1
ATOM 655 N N . LYS A 1 95 ? 2.532 -9.510 -0.763 1.00 84.38 95 LYS A N 1
ATOM 656 C CA . LYS A 1 95 ? 3.674 -9.232 -1.625 1.00 84.38 95 LYS A CA 1
ATOM 657 C C . LYS A 1 95 ? 3.282 -8.236 -2.707 1.00 84.38 95 LYS A C 1
ATOM 659 O O . LYS A 1 95 ? 2.113 -8.174 -3.091 1.00 84.38 95 LYS A O 1
ATOM 664 N N . VAL A 1 96 ? 4.243 -7.473 -3.202 1.00 79.12 96 VAL A N 1
ATOM 665 C CA . VAL A 1 96 ? 4.094 -6.789 -4.489 1.00 79.12 96 VAL A CA 1
ATOM 666 C C . VAL A 1 96 ? 4.011 -7.873 -5.563 1.00 79.12 96 VAL A C 1
ATOM 668 O O . VAL A 1 96 ? 4.848 -8.764 -5.586 1.00 79.12 96 VAL A O 1
ATOM 671 N N . ASP A 1 97 ? 2.957 -7.847 -6.378 1.00 76.12 97 ASP A N 1
ATOM 672 C CA . ASP A 1 97 ? 2.819 -8.740 -7.540 1.00 76.12 97 ASP A CA 1
ATOM 673 C C . ASP A 1 97 ? 3.401 -8.048 -8.769 1.00 76.12 97 ASP A C 1
ATOM 675 O O . ASP A 1 97 ? 4.239 -8.600 -9.469 1.00 76.12 97 ASP A O 1
ATOM 679 N N . LYS A 1 98 ? 2.982 -6.798 -8.995 1.00 71.38 98 LYS A N 1
ATOM 680 C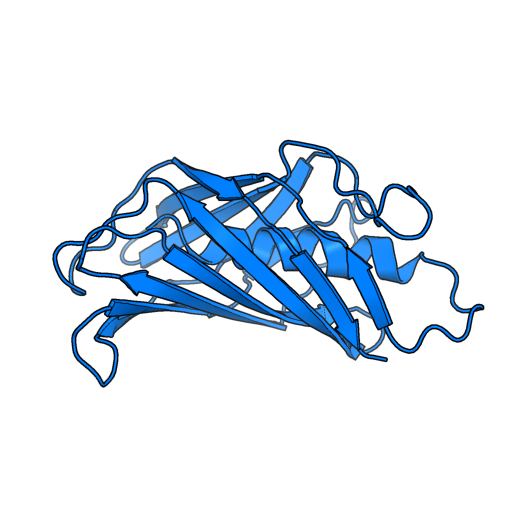 CA . LYS A 1 98 ? 3.465 -5.950 -10.086 1.00 71.38 98 LYS A CA 1
ATOM 681 C C . LYS A 1 98 ? 3.559 -4.510 -9.624 1.00 71.38 98 LYS A C 1
ATOM 683 O O . LYS A 1 98 ? 2.658 -4.029 -8.946 1.00 71.38 98 LYS A O 1
ATOM 688 N N . ALA A 1 99 ? 4.588 -3.802 -10.045 1.00 68.44 99 ALA A N 1
ATOM 689 C CA . ALA A 1 99 ? 4.703 -2.366 -9.862 1.00 68.44 99 ALA A CA 1
ATOM 690 C C . ALA A 1 99 ? 5.182 -1.776 -11.186 1.00 68.44 99 ALA A C 1
ATOM 692 O O . ALA A 1 99 ? 6.180 -2.224 -11.731 1.00 68.44 99 ALA A O 1
ATOM 693 N N . ASN A 1 100 ? 4.442 -0.804 -11.703 1.00 63.69 100 ASN A N 1
ATOM 694 C CA . ASN A 1 100 ? 4.719 -0.110 -12.947 1.00 63.69 100 ASN A CA 1
ATOM 695 C C . ASN A 1 100 ? 4.888 1.369 -12.623 1.00 63.69 100 ASN A C 1
ATOM 697 O O . ASN A 1 100 ? 3.909 2.093 -12.442 1.00 63.69 100 ASN A O 1
ATOM 701 N N . GLY A 1 101 ? 6.129 1.833 -12.585 1.00 54.56 101 GLY A N 1
ATOM 702 C CA . GLY A 1 101 ? 6.413 3.257 -12.438 1.00 54.56 101 GLY A CA 1
ATOM 703 C C . GLY A 1 101 ? 6.248 4.079 -13.708 1.00 54.56 101 GLY A C 1
ATOM 704 O O . GLY A 1 101 ? 6.580 5.242 -13.656 1.00 54.56 101 GLY A O 1
ATOM 705 N N . GLN A 1 102 ? 5.716 3.513 -14.801 1.00 45.19 102 GLN A N 1
ATOM 706 C CA . GLN A 1 102 ? 5.996 3.887 -16.203 1.00 45.19 102 GLN A CA 1
ATOM 707 C C . GLN A 1 102 ? 7.349 3.357 -16.710 1.00 45.19 102 GLN A C 1
ATOM 709 O O . GLN A 1 102 ? 8.144 4.078 -17.305 1.00 45.19 102 GLN A O 1
ATOM 714 N N . ALA A 1 103 ? 7.616 2.065 -16.505 1.00 37.72 103 ALA A N 1
ATOM 715 C CA . ALA A 1 103 ? 8.699 1.412 -17.232 1.00 37.72 103 ALA A CA 1
ATOM 716 C C . ALA A 1 103 ? 8.368 1.385 -18.746 1.00 37.72 103 ALA A C 1
ATOM 718 O O . ALA A 1 103 ? 7.188 1.253 -19.093 1.00 37.72 103 ALA A O 1
ATOM 719 N N . PRO A 1 104 ? 9.361 1.502 -19.650 1.00 39.41 104 PRO A N 1
ATOM 720 C CA . PRO A 1 104 ? 9.145 1.343 -21.087 1.00 39.41 104 PRO A CA 1
ATOM 721 C C . PRO A 1 104 ? 8.415 0.029 -21.395 1.00 39.41 104 PRO A C 1
ATOM 723 O O . PRO A 1 104 ? 8.667 -0.982 -20.734 1.00 39.41 104 PRO A O 1
ATOM 726 N N . ASP A 1 105 ? 7.535 0.031 -22.404 1.00 42.56 105 ASP A N 1
ATOM 727 C CA . ASP A 1 105 ? 6.799 -1.163 -22.842 1.00 42.56 105 ASP A CA 1
ATOM 728 C C . ASP A 1 105 ? 7.745 -2.377 -22.970 1.00 42.56 105 ASP A C 1
ATOM 730 O O . ASP A 1 105 ? 8.627 -2.408 -23.829 1.00 42.56 105 ASP A O 1
ATOM 734 N N . GLY A 1 106 ? 7.559 -3.386 -22.110 1.00 37.53 106 GLY A N 1
ATOM 735 C CA . GLY A 1 106 ? 8.336 -4.633 -22.118 1.00 37.53 106 GLY A CA 1
ATOM 736 C C . GLY A 1 106 ? 9.413 -4.783 -21.035 1.00 37.53 106 GLY A C 1
ATOM 737 O O . GLY A 1 106 ? 10.046 -5.836 -20.988 1.00 37.53 106 GLY A O 1
ATOM 738 N N . ALA A 1 107 ? 9.617 -3.796 -20.158 1.00 43.66 107 ALA A N 1
ATOM 739 C CA . ALA A 1 107 ? 10.436 -3.965 -18.956 1.00 43.66 107 ALA A CA 1
ATOM 740 C C . ALA A 1 107 ? 9.626 -4.665 -17.842 1.00 43.66 107 ALA A C 1
ATOM 742 O O . ALA A 1 107 ? 8.568 -4.188 -17.431 1.00 43.66 107 ALA A O 1
ATOM 743 N N . GLU A 1 108 ? 10.101 -5.835 -17.402 1.00 40.75 108 GLU A N 1
ATOM 744 C CA . GLU A 1 108 ? 9.466 -6.645 -16.354 1.00 40.75 108 GLU A CA 1
ATOM 745 C C . GLU A 1 108 ? 9.692 -6.070 -14.948 1.00 40.75 108 GLU A C 1
ATOM 747 O O . GLU A 1 108 ? 10.619 -5.310 -14.675 1.00 40.75 108 GLU A O 1
ATOM 752 N N . THR A 1 109 ? 8.761 -6.428 -14.071 1.00 48.44 109 THR A N 1
ATOM 753 C CA . THR A 1 109 ? 8.425 -5.752 -12.820 1.00 48.44 109 THR A CA 1
ATOM 754 C C . THR A 1 109 ? 9.365 -6.052 -11.641 1.00 48.44 109 THR A C 1
ATOM 756 O O . THR A 1 109 ? 10.047 -7.067 -11.602 1.00 48.44 109 THR A O 1
ATOM 759 N N . THR A 1 110 ? 9.329 -5.218 -10.601 1.00 51.41 110 THR A N 1
ATOM 760 C CA . THR A 1 110 ? 9.950 -5.439 -9.301 1.00 51.41 110 THR A CA 1
ATOM 761 C C . THR A 1 110 ? 9.068 -6.456 -8.598 1.00 51.41 110 THR A C 1
ATOM 763 O O . THR A 1 110 ? 8.079 -6.124 -7.948 1.00 51.41 110 THR A O 1
ATOM 766 N N . GLU A 1 111 ? 9.391 -7.732 -8.797 1.00 51.66 111 GLU A N 1
ATOM 767 C CA . GLU A 1 111 ? 8.605 -8.860 -8.280 1.00 51.66 111 GLU A CA 1
ATOM 768 C C . GLU A 1 111 ? 8.735 -9.034 -6.753 1.00 51.66 111 GLU A C 1
ATOM 770 O O . GLU A 1 111 ? 7.999 -9.805 -6.138 1.00 51.66 111 GLU A O 1
ATOM 775 N N . ALA A 1 112 ? 9.677 -8.343 -6.104 1.00 59.44 112 ALA A N 1
ATOM 776 C CA . ALA A 1 112 ? 10.056 -8.620 -4.722 1.00 59.44 112 ALA A CA 1
ATOM 777 C C . ALA A 1 112 ? 9.882 -7.397 -3.813 1.00 59.44 112 ALA A C 1
ATOM 779 O O . ALA A 1 112 ? 10.819 -6.639 -3.558 1.00 59.44 112 ALA A O 1
ATOM 780 N N . GLY A 1 113 ? 8.678 -7.249 -3.262 1.00 75.62 113 GLY A N 1
ATOM 781 C CA . GLY A 1 113 ? 8.418 -6.316 -2.172 1.00 75.62 113 GLY A CA 1
ATOM 782 C C . GLY A 1 113 ? 7.431 -6.866 -1.151 1.00 75.62 113 GLY A C 1
ATOM 783 O O . GLY A 1 113 ? 6.564 -7.680 -1.473 1.00 75.62 113 GLY A O 1
ATOM 784 N N . ASP A 1 114 ? 7.574 -6.413 0.085 1.00 83.69 114 ASP A N 1
ATOM 785 C CA . ASP A 1 114 ? 6.641 -6.638 1.179 1.00 83.69 114 ASP A CA 1
ATOM 786 C C . ASP A 1 114 ? 5.798 -5.396 1.398 1.00 83.69 114 ASP A C 1
ATOM 788 O O . ASP A 1 114 ? 6.290 -4.268 1.338 1.00 83.69 114 ASP A O 1
ATOM 792 N N . ILE A 1 115 ? 4.518 -5.615 1.664 1.00 83.94 115 ILE A N 1
ATOM 793 C CA . ILE A 1 115 ? 3.572 -4.556 1.959 1.00 83.94 115 ILE A CA 1
ATOM 794 C C . ILE A 1 115 ? 2.907 -4.878 3.284 1.00 83.94 115 ILE A C 1
ATOM 796 O O . ILE A 1 115 ? 2.432 -5.994 3.497 1.00 83.94 115 ILE A O 1
ATOM 800 N N . GLU A 1 116 ? 2.824 -3.869 4.137 1.00 88.62 116 GLU A N 1
ATOM 801 C CA . GLU A 1 116 ? 2.145 -3.914 5.417 1.00 88.62 116 GLU A CA 1
ATOM 802 C C . GLU A 1 116 ? 1.203 -2.720 5.530 1.00 88.62 116 GLU A C 1
ATOM 804 O O . GLU A 1 116 ? 1.578 -1.582 5.251 1.00 88.62 116 GLU A O 1
ATOM 809 N N . VAL A 1 117 ? -0.035 -2.960 5.951 1.00 88.06 117 VAL A N 1
ATOM 810 C CA . VAL A 1 117 ? -0.977 -1.888 6.257 1.00 88.06 117 VAL A CA 1
ATOM 811 C C . VAL A 1 117 ? -1.607 -2.110 7.606 1.00 88.06 117 VAL A C 1
ATOM 813 O O . VAL A 1 117 ? -2.276 -3.113 7.830 1.00 88.06 117 VAL A O 1
ATOM 816 N N . THR A 1 118 ? -1.453 -1.116 8.463 1.00 92.31 118 THR A N 1
ATOM 817 C CA . THR A 1 118 ? -2.048 -1.097 9.791 1.00 92.31 118 THR A CA 1
ATOM 818 C C . THR A 1 118 ? -3.322 -0.277 9.742 1.00 92.31 118 THR A C 1
ATOM 820 O O . THR A 1 118 ? -3.290 0.920 9.443 1.00 92.31 118 THR A O 1
ATOM 823 N N . VAL A 1 119 ? -4.445 -0.934 10.021 1.00 92.31 119 VAL A N 1
ATOM 824 C CA . VAL A 1 119 ? -5.785 -0.347 10.058 1.00 92.31 119 VAL A CA 1
ATOM 825 C C . VAL A 1 119 ? -6.250 -0.278 11.508 1.00 92.31 119 VAL A C 1
ATOM 827 O O . VAL A 1 119 ? -6.554 -1.323 12.085 1.00 92.31 119 VAL A O 1
ATOM 830 N N . PRO A 1 120 ? -6.306 0.915 12.111 1.00 95.00 120 PRO A N 1
ATOM 831 C CA . PRO A 1 120 ? -6.855 1.086 13.449 1.00 95.00 120 PRO A CA 1
ATOM 832 C C . PRO A 1 120 ? -8.333 0.681 13.515 1.00 95.00 120 PRO A C 1
ATOM 834 O O . PRO A 1 120 ? -9.134 1.082 12.669 1.00 95.00 120 PRO A O 1
ATOM 837 N N . LEU A 1 121 ? -8.707 -0.088 14.541 1.00 93.62 121 LEU A N 1
ATOM 838 C CA . LEU A 1 121 ? -10.104 -0.473 14.793 1.00 93.62 121 LEU A CA 1
ATOM 839 C C . LEU A 1 121 ? -10.934 0.666 15.408 1.00 93.62 121 LEU A C 1
ATOM 841 O O . LEU A 1 121 ? -12.156 0.577 15.484 1.00 93.62 121 LEU A O 1
ATOM 845 N N . ASP A 1 122 ? -10.287 1.757 15.823 1.00 93.56 122 ASP A N 1
ATOM 846 C CA . ASP A 1 122 ? -10.942 2.969 16.330 1.00 93.56 122 ASP A CA 1
ATOM 847 C C . ASP A 1 122 ? -11.501 3.879 15.215 1.00 93.56 122 ASP A C 1
ATOM 849 O O . ASP A 1 122 ? -12.099 4.919 15.499 1.00 93.56 122 ASP A O 1
ATOM 853 N N . GLY A 1 123 ? -11.327 3.491 13.946 1.00 89.75 123 GLY A N 1
ATOM 854 C CA . GLY A 1 123 ? -11.790 4.240 12.779 1.00 89.75 123 GLY A CA 1
ATOM 855 C C . GLY A 1 123 ? -10.822 5.321 12.291 1.00 89.75 123 GLY A C 1
ATOM 856 O O . GLY A 1 123 ? -11.167 6.041 11.348 1.00 89.75 123 GLY A O 1
ATOM 857 N N . GLY A 1 124 ? -9.633 5.431 12.895 1.00 92.38 124 GLY A N 1
ATOM 858 C CA . GLY A 1 124 ? -8.548 6.286 12.423 1.00 92.38 124 GLY A CA 1
ATOM 859 C C . GLY A 1 124 ? -8.038 5.906 11.023 1.00 92.38 124 GLY A C 1
ATOM 860 O O . GLY A 1 124 ? -8.322 4.818 10.516 1.00 92.38 124 GLY A O 1
ATOM 861 N N . PRO A 1 125 ? -7.274 6.798 10.364 1.00 91.88 125 PRO A N 1
ATOM 862 C CA . PRO A 1 125 ? -6.747 6.524 9.036 1.00 91.88 125 PRO A CA 1
ATOM 863 C C . PRO A 1 125 ? -5.718 5.395 9.094 1.00 91.88 125 PRO A C 1
ATOM 865 O O . PRO A 1 125 ? -4.877 5.334 9.996 1.00 91.88 125 PRO A O 1
ATOM 868 N N . ALA A 1 126 ? -5.750 4.522 8.094 1.00 91.44 126 ALA A N 1
ATOM 869 C CA . ALA A 1 126 ? -4.784 3.445 8.009 1.00 91.44 126 ALA A CA 1
ATOM 870 C C . ALA A 1 126 ? -3.434 3.948 7.505 1.00 91.44 126 ALA A C 1
ATOM 872 O O . ALA A 1 126 ? -3.345 4.910 6.738 1.00 91.44 126 ALA A O 1
ATOM 873 N N . LYS A 1 127 ? -2.374 3.257 7.911 1.00 91.38 127 LYS A N 1
ATOM 874 C CA . LYS A 1 127 ? -1.006 3.546 7.484 1.00 91.38 127 LYS A CA 1
ATOM 875 C C . LYS A 1 127 ? -0.491 2.373 6.682 1.00 91.38 127 LYS A C 1
ATOM 877 O O . LYS A 1 127 ? -0.482 1.254 7.181 1.00 91.38 127 LYS A O 1
ATOM 882 N N . ALA A 1 128 ? -0.074 2.641 5.457 1.00 88.50 128 ALA A N 1
ATOM 883 C CA . ALA A 1 128 ? 0.597 1.673 4.616 1.00 88.50 128 ALA A CA 1
ATOM 884 C C . ALA A 1 128 ? 2.100 1.908 4.656 1.00 88.50 128 ALA A C 1
ATOM 886 O O . ALA A 1 128 ? 2.564 3.049 4.656 1.00 88.50 128 ALA A O 1
ATOM 887 N N . LYS A 1 129 ? 2.839 0.810 4.646 1.00 86.88 129 LYS A N 1
ATOM 888 C CA . LYS A 1 129 ? 4.265 0.753 4.401 1.00 86.88 129 LYS A CA 1
ATOM 889 C C . LYS A 1 129 ? 4.511 -0.313 3.348 1.00 86.88 129 LYS A C 1
ATOM 891 O O . LYS A 1 129 ? 3.869 -1.359 3.358 1.00 86.88 129 LYS A O 1
ATOM 896 N N . ALA A 1 130 ? 5.450 -0.068 2.457 1.00 84.38 130 ALA A N 1
ATOM 897 C CA . ALA A 1 130 ? 5.999 -1.132 1.650 1.00 84.38 130 ALA A CA 1
ATOM 898 C C . ALA A 1 130 ? 7.503 -0.979 1.508 1.00 84.38 130 ALA A C 1
ATOM 900 O O . ALA A 1 130 ? 8.060 0.100 1.698 1.00 84.38 130 ALA A O 1
ATOM 901 N N . SER A 1 131 ? 8.157 -2.089 1.229 1.00 81.69 131 SER A N 1
ATOM 902 C CA . SER A 1 131 ? 9.596 -2.153 1.058 1.00 81.69 131 SER A CA 1
ATOM 903 C C . SER A 1 131 ? 9.930 -3.166 -0.018 1.00 81.69 131 SER A C 1
ATOM 905 O O . SER A 1 131 ? 9.342 -4.243 -0.048 1.00 81.69 131 SER A O 1
ATOM 907 N N . GLY A 1 132 ? 10.884 -2.844 -0.874 1.00 77.75 132 GLY A N 1
ATOM 908 C CA . GLY A 1 132 ? 11.331 -3.708 -1.958 1.00 77.75 132 GLY A CA 1
ATOM 909 C C . GLY A 1 132 ? 12.726 -3.314 -2.408 1.00 77.75 132 GLY A C 1
ATOM 910 O O . GLY A 1 132 ? 13.405 -2.550 -1.725 1.00 77.75 132 GLY A O 1
ATOM 911 N N . LYS A 1 133 ? 13.151 -3.829 -3.552 1.00 73.38 133 LYS A N 1
ATOM 912 C CA . LYS A 1 133 ? 14.390 -3.396 -4.198 1.00 73.38 133 LYS A CA 1
ATOM 913 C C . LYS A 1 133 ? 14.086 -2.883 -5.589 1.00 73.38 133 LYS A C 1
ATOM 915 O O . LYS A 1 133 ? 13.179 -3.416 -6.219 1.00 73.38 133 LYS A O 1
ATOM 920 N N . ASN A 1 134 ? 14.821 -1.875 -6.039 1.00 68.50 134 ASN A N 1
ATOM 921 C CA . ASN A 1 134 ? 14.819 -1.484 -7.447 1.00 68.50 134 ASN A CA 1
ATOM 922 C C . ASN A 1 134 ? 15.759 -2.395 -8.262 1.00 68.50 134 ASN A C 1
ATOM 924 O O . ASN A 1 134 ? 16.396 -3.302 -7.714 1.00 68.50 134 ASN A O 1
ATOM 928 N N . ASP A 1 135 ? 15.881 -2.127 -9.560 1.00 65.44 135 ASP A N 1
ATOM 929 C CA . ASP A 1 135 ? 16.709 -2.920 -10.479 1.00 65.44 135 ASP A CA 1
ATOM 930 C C . ASP A 1 135 ? 18.218 -2.837 -10.173 1.00 65.44 135 ASP A C 1
ATOM 932 O O . ASP A 1 135 ? 18.974 -3.749 -10.509 1.00 65.44 135 ASP A O 1
ATOM 936 N N . ASN A 1 136 ? 18.654 -1.792 -9.459 1.00 66.81 136 ASN A N 1
ATOM 937 C CA . ASN A 1 136 ? 20.028 -1.648 -8.965 1.00 66.81 136 ASN A CA 1
ATOM 938 C C . ASN A 1 136 ? 20.284 -2.447 -7.673 1.00 66.81 136 ASN A C 1
ATOM 940 O O . ASN A 1 136 ? 21.416 -2.515 -7.193 1.00 66.81 136 ASN A O 1
ATOM 944 N N . GLY A 1 137 ? 19.247 -3.056 -7.091 1.00 69.88 137 GLY A N 1
ATOM 945 C CA . GLY A 1 137 ? 19.318 -3.760 -5.813 1.00 69.88 137 GLY A CA 1
ATOM 946 C C . GLY A 1 137 ? 19.284 -2.847 -4.583 1.00 69.88 137 GLY A C 1
ATOM 947 O O . GLY A 1 137 ? 19.449 -3.357 -3.469 1.00 69.88 137 GLY A O 1
ATOM 948 N N . GLU A 1 138 ? 19.051 -1.546 -4.771 1.00 71.50 138 GLU A N 1
ATOM 949 C CA . GLU A 1 138 ? 18.938 -0.538 -3.712 1.00 71.50 138 GLU A CA 1
ATOM 950 C C . GLU A 1 138 ? 17.612 -0.715 -2.964 1.00 71.50 138 GLU A C 1
ATOM 952 O O . GLU A 1 138 ? 16.593 -1.108 -3.545 1.00 71.50 138 GLU A O 1
ATOM 957 N N . GLN A 1 139 ? 17.615 -0.450 -1.657 1.00 77.19 139 GLN A N 1
ATOM 958 C CA . GLN A 1 139 ? 16.431 -0.644 -0.828 1.00 77.19 139 GLN A CA 1
ATOM 959 C C . GLN A 1 139 ? 15.455 0.506 -1.062 1.00 77.19 139 GLN A C 1
ATOM 961 O O . GLN A 1 139 ? 15.753 1.660 -0.777 1.00 77.19 139 GLN A O 1
ATOM 966 N N . VAL A 1 140 ? 14.249 0.177 -1.514 1.00 74.81 140 VAL A N 1
ATOM 967 C CA . VAL A 1 140 ? 13.156 1.139 -1.658 1.00 74.81 140 VAL A CA 1
ATOM 968 C C . VAL A 1 140 ? 12.220 0.980 -0.473 1.00 74.81 140 VAL A C 1
ATOM 970 O O . VAL A 1 140 ? 11.794 -0.137 -0.168 1.00 74.81 140 VAL A O 1
ATOM 973 N N . THR A 1 141 ? 11.883 2.080 0.192 1.00 79.44 141 THR A N 1
ATOM 974 C CA . THR A 1 141 ? 10.853 2.117 1.231 1.00 79.44 141 THR A CA 1
ATOM 975 C C . THR A 1 141 ? 9.789 3.131 0.863 1.00 79.44 141 THR A C 1
ATOM 977 O O . THR A 1 141 ? 10.057 4.186 0.310 1.00 79.44 141 THR A O 1
ATOM 980 N N . ALA A 1 142 ? 8.554 2.792 1.181 1.00 79.62 142 ALA A N 1
ATOM 981 C CA . ALA A 1 142 ? 7.356 3.485 0.777 1.00 79.62 142 ALA A CA 1
ATOM 982 C C . ALA A 1 142 ? 6.414 3.590 1.973 1.00 79.62 142 ALA A C 1
ATOM 984 O O . ALA A 1 142 ? 6.257 2.628 2.723 1.00 79.62 142 ALA A O 1
ATOM 985 N N . THR A 1 143 ? 5.752 4.728 2.150 1.00 86.69 143 THR A N 1
ATOM 986 C CA . THR A 1 143 ? 4.705 4.918 3.157 1.00 86.69 143 THR A CA 1
ATOM 987 C C . THR A 1 143 ? 3.547 5.714 2.584 1.00 86.69 143 THR A C 1
ATOM 989 O O . THR A 1 143 ? 3.725 6.500 1.663 1.00 86.69 143 THR A O 1
ATOM 992 N N . ALA A 1 144 ? 2.349 5.507 3.117 1.00 86.69 144 ALA A N 1
ATOM 993 C CA . ALA A 1 144 ? 1.177 6.289 2.755 1.00 86.69 144 ALA A CA 1
ATOM 994 C C . ALA A 1 144 ? 0.135 6.267 3.874 1.00 86.69 144 ALA A C 1
ATOM 996 O O . ALA A 1 144 ? 0.096 5.357 4.705 1.00 86.69 144 ALA A O 1
ATOM 997 N N . VAL A 1 145 ? -0.758 7.248 3.858 1.00 89.56 145 VAL A N 1
ATOM 998 C CA . VAL A 1 145 ? -1.945 7.311 4.711 1.00 89.56 145 VAL A CA 1
ATOM 999 C C . VAL A 1 145 ? -3.179 7.058 3.858 1.00 89.56 145 VAL A C 1
ATOM 1001 O O . VAL A 1 145 ? -3.426 7.786 2.897 1.00 89.56 145 VAL A O 1
ATOM 1004 N N . ILE A 1 146 ? -3.966 6.045 4.212 1.00 87.56 146 ILE A N 1
ATOM 1005 C CA . ILE A 1 146 ? -5.169 5.649 3.477 1.00 87.56 146 ILE A CA 1
ATOM 1006 C C . ILE A 1 146 ? -6.405 6.104 4.243 1.00 87.56 146 ILE A C 1
ATOM 1008 O O . ILE A 1 146 ? -6.673 5.659 5.361 1.00 87.56 146 ILE A O 1
ATOM 1012 N N . ASN A 1 147 ? -7.185 6.964 3.600 1.00 88.44 147 ASN A N 1
ATOM 1013 C CA . ASN A 1 147 ? -8.405 7.535 4.149 1.00 88.44 147 ASN A CA 1
ATOM 1014 C C . ASN A 1 147 ? -9.640 6.755 3.682 1.00 88.44 147 ASN A C 1
ATOM 1016 O O . ASN A 1 147 ? -9.700 6.266 2.552 1.00 88.44 147 ASN A O 1
ATOM 1020 N N . GLY A 1 148 ? -10.643 6.657 4.559 1.00 88.00 148 GLY A N 1
ATOM 1021 C CA . GLY A 1 148 ? -11.911 5.963 4.292 1.00 88.00 148 GLY A CA 1
ATOM 1022 C C . GLY A 1 148 ? -11.842 4.440 4.419 1.00 88.00 148 GLY A C 1
ATOM 1023 O O . GLY A 1 148 ? -12.864 3.764 4.342 1.00 88.00 148 GLY A O 1
ATOM 1024 N N . LEU A 1 149 ? -10.652 3.881 4.633 1.00 85.88 149 LEU A N 1
ATOM 1025 C CA . LEU A 1 149 ? -10.506 2.483 4.987 1.00 85.88 149 LEU A CA 1
ATOM 1026 C C . LEU A 1 149 ? -10.793 2.296 6.472 1.00 85.88 149 LEU A C 1
ATOM 1028 O O . LEU A 1 149 ? -10.024 2.754 7.309 1.00 85.88 149 LEU A O 1
ATOM 1032 N N . GLN A 1 150 ? -11.842 1.545 6.774 1.00 89.88 150 GLN A N 1
ATOM 1033 C CA . GLN A 1 150 ? -12.205 1.194 8.138 1.00 89.88 150 GLN A CA 1
ATOM 1034 C C . GLN A 1 150 ? -12.487 -0.295 8.242 1.00 89.88 150 GLN A C 1
ATOM 1036 O O . GLN A 1 150 ? -12.873 -0.934 7.261 1.00 89.88 150 GLN A O 1
ATOM 1041 N N . MET A 1 151 ? -12.281 -0.836 9.434 1.00 89.81 151 MET A N 1
ATOM 1042 C CA . MET A 1 151 ? -12.563 -2.220 9.767 1.00 89.81 151 MET A CA 1
ATOM 1043 C C . MET A 1 151 ? -13.113 -2.301 11.185 1.00 89.81 151 MET A C 1
ATOM 1045 O O . MET A 1 151 ? -12.678 -1.554 12.056 1.00 89.81 151 MET A O 1
ATOM 1049 N N . THR A 1 152 ? -14.052 -3.216 11.402 1.00 90.31 152 THR A N 1
ATOM 1050 C CA . THR A 1 152 ? -14.628 -3.521 12.721 1.00 90.31 152 THR A CA 1
ATOM 1051 C C . THR A 1 152 ? -13.972 -4.727 13.383 1.00 90.31 152 THR A C 1
ATOM 1053 O O . THR A 1 152 ? -14.004 -4.859 14.600 1.00 90.31 152 THR A O 1
ATOM 1056 N N . ASP A 1 153 ? -13.381 -5.603 12.576 1.00 91.62 153 ASP A N 1
ATOM 1057 C CA . ASP A 1 153 ? -12.702 -6.829 12.974 1.00 91.62 153 ASP A CA 1
ATOM 1058 C C . ASP A 1 153 ? -11.660 -7.196 11.911 1.00 91.62 153 ASP A C 1
ATOM 1060 O O . ASP A 1 153 ? -11.710 -6.701 10.784 1.00 91.62 153 ASP A O 1
ATOM 1064 N N . CYS A 1 154 ? -10.731 -8.089 12.251 1.00 90.56 154 CYS A N 1
ATOM 1065 C CA . CYS A 1 154 ? -9.669 -8.511 11.335 1.00 90.56 154 CYS A CA 1
ATOM 1066 C C . CYS A 1 154 ? -10.053 -9.689 10.428 1.00 90.56 154 CYS A C 1
ATOM 1068 O O . CYS A 1 154 ? -9.192 -10.200 9.711 1.00 90.56 154 CYS A O 1
ATOM 1070 N N . THR A 1 155 ? -11.316 -10.127 10.438 1.00 89.19 155 THR A N 1
ATOM 1071 C CA . THR A 1 155 ? -11.793 -11.274 9.647 1.00 89.19 155 THR A CA 1
ATOM 1072 C C . THR A 1 155 ? -12.371 -10.859 8.299 1.00 89.19 155 THR A C 1
ATOM 1074 O O . THR A 1 155 ? -12.282 -11.615 7.333 1.00 89.19 155 THR A O 1
ATOM 1077 N N . THR A 1 156 ? -12.909 -9.641 8.207 1.00 86.19 156 THR A N 1
ATOM 1078 C CA . THR A 1 156 ? -13.535 -9.135 6.983 1.00 86.19 156 THR A CA 1
ATOM 1079 C C . THR A 1 156 ? -12.653 -8.106 6.289 1.00 86.19 156 THR A C 1
ATOM 1081 O O . THR A 1 156 ? -12.335 -7.061 6.851 1.00 86.19 156 THR A O 1
ATOM 1084 N N . ILE A 1 157 ? -12.309 -8.376 5.025 1.00 84.31 157 ILE A N 1
ATOM 1085 C CA . ILE A 1 157 ? -11.557 -7.480 4.138 1.00 84.31 157 ILE A CA 1
ATOM 1086 C C . ILE A 1 157 ? -12.517 -6.567 3.358 1.00 84.31 157 ILE A C 1
ATOM 1088 O O . ILE A 1 157 ? -13.140 -7.031 2.404 1.00 84.31 157 ILE A O 1
ATOM 1092 N N . PRO A 1 158 ? -12.661 -5.265 3.700 1.00 83.50 158 PRO A N 1
ATOM 1093 C CA . PRO A 1 158 ? -13.495 -4.357 2.918 1.00 83.50 158 PRO A CA 1
ATOM 1094 C C . PRO A 1 158 ? -13.035 -4.269 1.459 1.00 83.50 158 PRO A C 1
ATOM 1096 O O . PRO A 1 158 ? -11.845 -4.312 1.172 1.00 83.50 158 PRO A O 1
ATOM 1099 N N . THR A 1 159 ? -13.947 -4.068 0.523 1.00 86.44 159 THR A N 1
ATOM 1100 C CA . THR A 1 159 ? -13.610 -3.815 -0.888 1.00 86.44 159 THR A CA 1
ATOM 1101 C C . THR A 1 159 ? -13.989 -2.388 -1.266 1.00 86.44 159 THR A C 1
ATOM 1103 O O . THR A 1 159 ? -14.699 -1.719 -0.517 1.00 86.44 159 THR A O 1
ATOM 1106 N N . GLY A 1 160 ? -13.461 -1.890 -2.383 1.00 87.75 160 GLY A N 1
ATOM 1107 C CA . GLY A 1 160 ? -13.744 -0.538 -2.872 1.00 87.75 160 GLY A CA 1
ATOM 1108 C C . GLY A 1 160 ? -12.491 0.254 -3.219 1.00 87.75 160 GLY A C 1
ATOM 1109 O O . GLY A 1 160 ? -11.389 -0.298 -3.260 1.00 87.75 160 GLY A O 1
ATOM 1110 N N . THR A 1 161 ? -12.678 1.551 -3.453 1.00 87.38 161 THR A N 1
ATOM 1111 C CA . THR A 1 161 ? -11.614 2.507 -3.778 1.00 87.38 161 THR A CA 1
ATOM 1112 C C . THR A 1 161 ? -11.476 3.540 -2.664 1.00 87.38 161 THR A C 1
ATOM 1114 O O . THR A 1 161 ? -12.467 4.038 -2.139 1.00 87.38 161 THR A O 1
ATOM 1117 N N . PHE A 1 162 ? -10.236 3.850 -2.307 1.00 86.94 162 PHE A N 1
ATOM 1118 C CA . PHE A 1 162 ? -9.842 4.614 -1.133 1.00 86.94 162 PHE A CA 1
ATOM 1119 C C . PHE A 1 162 ? -8.750 5.602 -1.524 1.00 86.94 162 PHE A C 1
ATOM 1121 O O . PHE A 1 162 ? -7.966 5.341 -2.440 1.00 86.94 162 PHE A O 1
ATOM 1128 N N . THR A 1 163 ? -8.682 6.730 -0.828 1.00 87.69 163 THR A N 1
ATOM 1129 C CA . THR A 1 163 ? -7.705 7.775 -1.140 1.00 87.69 163 THR A CA 1
ATOM 1130 C C . THR A 1 163 ? -6.434 7.551 -0.334 1.00 87.69 163 THR A C 1
ATOM 1132 O O . THR A 1 163 ? -6.474 7.565 0.898 1.00 87.69 163 THR A O 1
ATOM 1135 N N . ALA A 1 164 ? -5.309 7.385 -1.023 1.00 85.62 164 ALA A N 1
ATOM 1136 C CA . ALA A 1 164 ? -3.981 7.442 -0.436 1.00 85.62 164 ALA A CA 1
ATOM 1137 C C . ALA A 1 164 ? -3.460 8.884 -0.484 1.00 85.62 164 ALA A C 1
ATOM 1139 O O . ALA A 1 164 ? -3.559 9.574 -1.494 1.00 85.62 164 ALA A O 1
ATOM 1140 N N . THR A 1 165 ? -2.914 9.337 0.631 1.00 86.44 165 THR A N 1
ATOM 1141 C CA . THR A 1 165 ? -2.332 10.671 0.823 1.00 86.44 165 THR A CA 1
ATOM 1142 C C . THR A 1 165 ? -1.020 10.529 1.566 1.00 86.44 165 THR A C 1
ATOM 1144 O O . THR A 1 165 ? -0.787 9.481 2.175 1.00 86.44 165 THR A O 1
ATOM 1147 N N . LYS A 1 166 ? -0.184 11.573 1.563 1.00 84.81 166 LYS A N 1
ATOM 1148 C CA . LYS A 1 166 ? 1.142 11.519 2.197 1.00 84.81 166 LYS A CA 1
ATOM 1149 C C . LYS A 1 166 ? 1.923 10.298 1.714 1.00 84.81 166 LYS A C 1
ATOM 1151 O O . LYS A 1 166 ? 2.523 9.580 2.514 1.00 84.81 166 LYS A O 1
ATOM 1156 N N . VAL A 1 167 ? 1.789 10.000 0.422 1.00 80.19 167 VAL A N 1
ATOM 1157 C CA . VAL A 1 167 ? 2.552 8.947 -0.230 1.00 80.19 167 VAL A CA 1
ATOM 1158 C C . VAL A 1 167 ? 3.985 9.454 -0.230 1.00 80.19 167 VAL A C 1
ATOM 1160 O O . VAL A 1 167 ? 4.260 10.486 -0.822 1.00 80.19 167 VAL A O 1
ATOM 1163 N N . ASN A 1 168 ? 4.866 8.796 0.506 1.00 80.62 168 ASN A N 1
ATOM 1164 C CA . ASN A 1 168 ? 6.280 9.132 0.563 1.00 80.62 168 ASN A CA 1
ATOM 1165 C C . ASN A 1 168 ? 7.070 7.895 0.187 1.00 80.62 168 ASN A C 1
ATOM 1167 O O . ASN A 1 168 ? 6.687 6.785 0.565 1.00 80.62 168 ASN A O 1
ATOM 1171 N N . ALA A 1 169 ? 8.191 8.072 -0.484 1.00 76.25 169 ALA A N 1
ATOM 1172 C CA . ALA A 1 169 ? 9.097 6.976 -0.727 1.00 76.25 169 ALA A CA 1
ATOM 1173 C C . ALA A 1 169 ? 10.542 7.443 -0.777 1.00 76.25 169 ALA A C 1
ATOM 1175 O O . ALA A 1 169 ? 10.836 8.586 -1.113 1.00 76.25 169 ALA A O 1
ATOM 1176 N N . SER A 1 170 ? 11.424 6.539 -0.389 1.00 74.50 170 SER A N 1
ATOM 1177 C CA . SER A 1 170 ? 12.851 6.758 -0.284 1.00 74.50 170 SER A CA 1
ATOM 1178 C C . SER A 1 170 ? 13.601 5.586 -0.896 1.00 74.50 170 SER A C 1
ATOM 1180 O O . SER A 1 170 ? 13.142 4.441 -0.841 1.00 74.50 170 SER A O 1
ATOM 1182 N N . ILE A 1 171 ? 14.764 5.883 -1.465 1.00 67.88 171 ILE A N 1
ATOM 1183 C CA . ILE A 1 171 ? 15.765 4.879 -1.822 1.00 67.88 171 ILE A CA 1
ATOM 1184 C C . ILE A 1 171 ? 16.951 5.055 -0.896 1.00 67.88 171 ILE A C 1
ATOM 1186 O O . ILE A 1 171 ? 17.462 6.163 -0.764 1.00 67.88 171 ILE A O 1
ATOM 1190 N N . GLU A 1 172 ? 17.376 3.968 -0.271 1.00 68.25 172 GLU A N 1
ATOM 1191 C CA . GLU A 1 172 ? 18.633 3.881 0.462 1.00 68.25 172 GLU A CA 1
ATOM 1192 C C . GLU A 1 172 ? 19.653 3.159 -0.429 1.00 68.25 172 GLU A C 1
ATOM 1194 O O . GLU A 1 172 ? 19.419 2.013 -0.835 1.00 68.25 172 GLU A O 1
ATOM 1199 N N . LYS A 1 173 ? 20.744 3.862 -0.762 1.00 60.78 173 LYS A N 1
ATOM 1200 C CA . LYS A 1 173 ? 21.870 3.334 -1.549 1.00 60.78 173 LYS A CA 1
ATOM 1201 C C . LYS A 1 173 ? 22.835 2.506 -0.703 1.00 60.78 173 LYS A C 1
ATOM 1203 O O . LYS A 1 173 ? 23.074 2.887 0.466 1.00 60.78 173 LYS A O 1
#

Foldseek 3Di:
DQAQFLQLQLCLLQQPLVVVVDPPDPPQKQKWWWWKWKKFWDDDDVFIKIKIWGQQFTARPPPRHGSADGGFMFMWDGKAWDQDPVNFWIKIKTFTCATHRPDPPPDGGQRGKIKIKTAGQVQDWIKIKMWGAHPVRWIKIWIWTWPPDHDNDRPDDDGGMIMTTGIMMMTRD